Protein AF-A0A9Q3H8V0-F1 (afdb_monomer_lite)

pLDDT: mean 77.27, std 16.92, range [32.06, 94.94]

Radius of gyration: 18.58 Å; chains: 1; bounding box: 40×42×52 Å

Structure (mmCIF, N/CA/C/O backbone):
data_AF-A0A9Q3H8V0-F1
#
_entry.id   AF-A0A9Q3H8V0-F1
#
loop_
_atom_site.group_PDB
_atom_site.id
_atom_site.type_symbol
_atom_site.label_atom_id
_atom_site.label_alt_id
_atom_site.label_comp_id
_atom_site.label_asym_id
_atom_site.label_entity_id
_atom_site.label_seq_id
_atom_site.pdbx_PDB_ins_code
_atom_site.Cartn_x
_atom_site.Cartn_y
_atom_site.Cartn_z
_atom_site.occupancy
_atom_site.B_iso_or_equiv
_atom_site.auth_seq_id
_atom_site.auth_comp_id
_atom_site.auth_asym_id
_atom_site.auth_atom_id
_atom_site.pdbx_PDB_model_num
ATOM 1 N N . MET A 1 1 ? 17.903 22.645 23.915 1.00 35.53 1 MET A N 1
ATOM 2 C CA . MET A 1 1 ? 17.168 23.334 22.835 1.00 35.53 1 MET A CA 1
ATOM 3 C C . MET A 1 1 ? 16.744 22.250 21.859 1.00 35.53 1 MET A C 1
ATOM 5 O O . MET A 1 1 ? 17.552 21.823 21.051 1.00 35.53 1 MET A O 1
ATOM 9 N N . PHE A 1 2 ? 15.558 21.669 22.054 1.00 34.47 2 PHE A N 1
ATOM 10 C CA . PHE A 1 2 ? 15.067 20.620 21.161 1.00 34.47 2 PHE A CA 1
ATOM 11 C C . PHE A 1 2 ? 14.648 21.301 19.860 1.00 34.47 2 PHE A C 1
ATOM 13 O O . PHE A 1 2 ? 13.765 22.158 19.869 1.00 34.47 2 PHE A O 1
ATOM 20 N N . SER A 1 3 ? 15.351 20.994 18.770 1.00 32.31 3 SER A N 1
ATOM 21 C CA . SER A 1 3 ? 14.930 21.358 17.421 1.00 32.31 3 SER A CA 1
ATOM 22 C C . SER A 1 3 ? 13.492 20.894 17.247 1.00 32.31 3 SER A C 1
ATOM 24 O O . SER A 1 3 ? 13.195 19.728 17.509 1.00 32.31 3 SER A O 1
ATOM 26 N N . LYS A 1 4 ? 12.612 21.813 16.858 1.00 33.91 4 LYS A N 1
ATOM 27 C CA . LYS A 1 4 ? 11.233 21.523 16.478 1.00 33.91 4 LYS A CA 1
ATOM 28 C C . LYS A 1 4 ? 11.301 20.442 15.395 1.00 33.91 4 LYS A C 1
ATOM 30 O O . LYS A 1 4 ? 11.688 20.733 14.270 1.00 33.91 4 LYS A O 1
ATOM 35 N N . THR A 1 5 ? 11.058 19.187 15.756 1.00 34.56 5 THR A N 1
ATOM 36 C CA . THR A 1 5 ? 10.843 18.130 14.776 1.00 34.56 5 THR A CA 1
ATOM 37 C C . THR A 1 5 ? 9.589 18.549 14.036 1.00 34.56 5 THR A C 1
ATOM 39 O O . THR A 1 5 ? 8.513 18.602 14.633 1.00 34.56 5 THR A O 1
ATOM 42 N N . GLU A 1 6 ? 9.750 18.977 12.787 1.00 32.06 6 GLU A N 1
ATOM 43 C CA . GLU A 1 6 ? 8.637 19.149 11.866 1.00 32.06 6 GLU A CA 1
ATOM 44 C C . GLU A 1 6 ? 8.068 17.753 11.641 1.00 32.06 6 GLU A C 1
ATOM 46 O O . GLU A 1 6 ? 8.527 16.977 10.807 1.00 32.06 6 GLU A O 1
ATOM 51 N N . ASP A 1 7 ? 7.146 17.387 12.523 1.00 40.22 7 ASP A N 1
ATOM 52 C CA . ASP A 1 7 ? 6.395 16.158 12.427 1.00 40.22 7 ASP A CA 1
ATOM 53 C C . ASP A 1 7 ? 5.434 16.375 11.264 1.00 40.22 7 ASP A C 1
ATOM 55 O O . ASP A 1 7 ? 4.393 17.023 11.398 1.00 40.22 7 ASP A O 1
ATOM 59 N N . HIS A 1 8 ? 5.843 15.930 10.078 1.00 43.44 8 HIS A N 1
ATOM 60 C CA . HIS A 1 8 ? 5.013 15.932 8.881 1.00 43.44 8 HIS A CA 1
ATOM 61 C C . HIS A 1 8 ? 3.954 14.826 9.009 1.00 43.44 8 HIS A C 1
ATOM 63 O O . HIS A 1 8 ? 3.837 13.951 8.151 1.00 43.44 8 HIS A O 1
ATOM 69 N N . SER A 1 9 ? 3.184 14.848 10.103 1.00 43.47 9 SER A N 1
ATOM 70 C CA . SER A 1 9 ? 1.879 14.210 10.113 1.00 43.47 9 SER A CA 1
ATOM 71 C C . SER A 1 9 ? 1.062 14.936 9.063 1.00 43.47 9 SER A C 1
ATOM 73 O O . SER A 1 9 ? 1.095 16.160 8.951 1.00 43.47 9 SER A O 1
ATOM 75 N N . ASN A 1 10 ? 0.389 14.158 8.242 1.00 53.03 10 ASN A N 1
ATOM 76 C CA . ASN A 1 10 ? -0.256 14.555 7.004 1.00 53.03 10 ASN A CA 1
ATOM 77 C C . ASN A 1 10 ? -1.556 15.351 7.262 1.00 53.03 10 ASN A C 1
ATOM 79 O O . ASN A 1 10 ? -2.542 15.147 6.566 1.00 53.03 10 ASN A O 1
ATOM 83 N N . ASP A 1 11 ? -1.543 16.203 8.287 1.00 52.97 11 ASP A N 1
ATOM 84 C CA . ASP A 1 11 ? -2.655 16.708 9.079 1.00 52.97 11 ASP A CA 1
ATOM 85 C C . ASP A 1 11 ? -2.585 18.253 9.114 1.00 52.97 11 ASP A C 1
ATOM 87 O O . ASP A 1 11 ? -1.850 18.840 9.909 1.00 52.97 11 ASP A O 1
ATOM 91 N N . GLU A 1 12 ? -3.351 18.951 8.267 1.00 56.44 12 GLU A N 1
ATOM 92 C CA . GLU A 1 12 ? -3.494 20.415 8.375 1.00 56.44 12 GLU A CA 1
ATOM 93 C C . GLU A 1 12 ? -4.575 20.765 9.403 1.00 56.44 12 GLU A C 1
ATOM 95 O O . GLU A 1 12 ? -5.738 20.395 9.239 1.00 56.44 12 GLU A O 1
ATOM 100 N N . TYR A 1 13 ? -4.227 21.502 10.460 1.00 51.56 13 TYR A N 1
ATOM 101 C CA . TYR A 1 13 ? -5.198 21.917 11.477 1.00 51.56 13 TYR A CA 1
ATOM 102 C C . TYR A 1 13 ? -6.267 22.853 10.891 1.00 51.56 13 TYR A C 1
ATOM 104 O O . TYR A 1 13 ? -5.949 23.924 10.375 1.00 51.56 13 TYR A O 1
ATOM 112 N N . ILE A 1 14 ? -7.542 22.476 11.021 1.00 60.22 14 ILE A N 1
ATOM 113 C CA . ILE A 1 14 ? -8.685 23.284 10.575 1.00 60.22 14 ILE A CA 1
ATOM 114 C C . ILE A 1 14 ? -9.220 24.125 11.738 1.00 60.22 14 ILE A C 1
ATOM 116 O O . ILE A 1 14 ? -9.155 25.350 11.705 1.00 60.22 14 ILE A O 1
ATOM 120 N N . TYR A 1 15 ? -9.805 23.468 12.748 1.00 50.94 15 TYR A N 1
ATOM 121 C CA . TYR A 1 15 ? -10.490 24.072 13.900 1.00 50.94 15 TYR A CA 1
ATOM 122 C C . TYR A 1 15 ? -10.956 22.968 14.875 1.00 50.94 15 TYR A C 1
ATOM 124 O O . TYR A 1 15 ? -11.167 21.836 14.451 1.00 50.94 15 TYR A O 1
ATOM 132 N N . LYS A 1 16 ? -11.154 23.266 16.172 1.00 60.25 16 LYS A N 1
ATOM 133 C CA . LYS A 1 16 ? -11.688 22.321 17.190 1.00 60.25 16 LYS A CA 1
ATOM 134 C C . LYS A 1 16 ? -11.007 20.938 17.190 1.00 60.25 16 LYS A C 1
ATOM 136 O O . LYS A 1 16 ? -11.676 19.911 17.105 1.00 60.25 16 LYS A O 1
ATOM 141 N N . ASN A 1 17 ? -9.675 20.907 17.275 1.00 63.88 17 ASN A N 1
ATOM 142 C CA . ASN A 1 17 ? -8.896 19.656 17.307 1.00 63.88 17 ASN A CA 1
ATOM 143 C C . ASN A 1 17 ? -9.134 18.741 16.087 1.00 63.88 17 ASN A C 1
ATOM 145 O O . ASN A 1 17 ? -9.072 17.517 16.203 1.00 63.88 17 ASN A O 1
ATOM 149 N N . THR A 1 18 ? -9.453 19.351 14.940 1.00 66.25 18 THR A N 1
ATOM 150 C CA . THR A 1 18 ? -9.760 18.655 13.692 1.00 66.25 18 THR A CA 1
ATOM 151 C C . THR A 1 18 ? -8.721 18.969 12.624 1.00 66.25 18 THR A C 1
ATOM 153 O O . THR A 1 18 ? -8.418 20.143 12.398 1.00 66.25 18 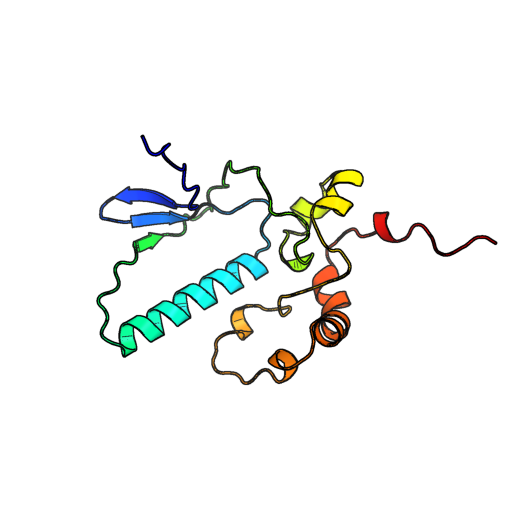THR A O 1
ATOM 156 N N . TYR A 1 19 ? -8.210 17.937 11.958 1.00 66.25 19 TYR A N 1
ATOM 157 C CA . TYR A 1 19 ? -7.120 18.012 10.987 1.00 66.25 19 TYR A CA 1
ATOM 158 C C . TYR A 1 19 ? -7.554 17.468 9.621 1.00 66.25 19 TYR A C 1
ATOM 160 O O . TYR A 1 19 ? -8.336 16.521 9.558 1.00 66.25 19 TYR A O 1
ATOM 168 N N . LYS A 1 20 ? -7.062 18.060 8.527 1.00 68.75 20 LYS A N 1
ATOM 169 C CA . LYS A 1 20 ? -7.247 17.553 7.157 1.00 68.75 20 LYS A CA 1
ATOM 170 C C . LYS A 1 20 ? -6.168 16.551 6.829 1.00 68.75 20 LYS A C 1
ATOM 172 O O . LYS A 1 20 ? -5.000 16.920 6.882 1.00 68.75 20 LYS A O 1
ATOM 177 N N . ILE A 1 21 ? -6.568 15.363 6.391 1.00 67.06 21 ILE A N 1
ATOM 178 C CA . ILE A 1 21 ? -5.619 14.404 5.833 1.00 67.06 21 ILE A CA 1
ATOM 179 C C . ILE A 1 21 ? -5.345 14.772 4.372 1.00 67.06 21 ILE A C 1
ATOM 181 O O . ILE A 1 21 ? -6.248 14.705 3.533 1.00 67.06 21 ILE A O 1
ATOM 185 N N . ASN A 1 22 ? -4.099 15.120 4.057 1.00 73.12 22 ASN A N 1
ATOM 186 C CA . ASN A 1 22 ? -3.640 15.249 2.673 1.00 73.12 22 ASN A CA 1
ATOM 187 C C . ASN A 1 22 ? -3.270 13.860 2.113 1.00 73.12 22 ASN A C 1
ATOM 189 O O . ASN A 1 22 ? -2.759 13.003 2.826 1.00 73.12 22 ASN A O 1
AT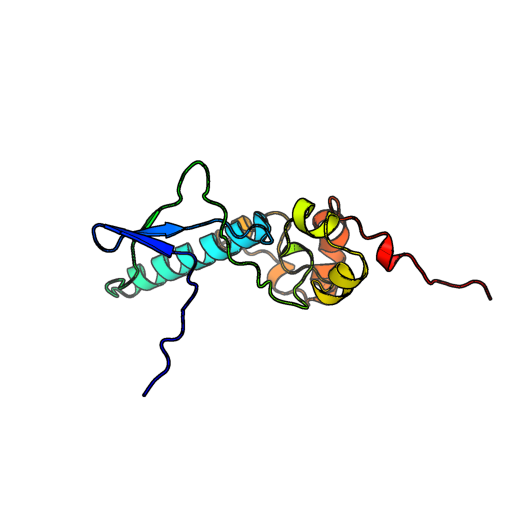OM 193 N N . LYS A 1 23 ? -3.500 13.582 0.828 1.00 75.81 23 LYS A N 1
ATOM 194 C CA . LYS A 1 23 ? -3.100 12.306 0.202 1.00 75.81 23 LYS A CA 1
ATOM 195 C C . LYS A 1 23 ? -1.625 12.380 -0.202 1.00 75.81 23 LYS A C 1
ATOM 197 O O . LYS A 1 23 ? -1.212 13.321 -0.875 1.00 75.81 23 LYS A O 1
ATOM 202 N N . LEU A 1 24 ? -0.824 11.387 0.191 1.00 83.88 24 LEU A N 1
ATOM 203 C CA . LEU A 1 24 ? 0.552 11.251 -0.302 1.00 83.88 24 LEU A CA 1
ATOM 204 C C . LEU A 1 24 ? 0.519 10.774 -1.753 1.00 83.88 24 LEU A C 1
ATOM 206 O O . LEU A 1 24 ? -0.018 9.705 -2.037 1.00 83.88 24 LEU A O 1
ATOM 210 N N . ASN A 1 25 ? 1.139 11.529 -2.658 1.00 84.88 25 ASN A N 1
ATOM 211 C CA . ASN A 1 25 ? 1.108 11.234 -4.098 1.00 84.88 25 ASN A CA 1
ATOM 212 C C . ASN A 1 25 ? 1.726 9.874 -4.438 1.00 84.88 25 ASN A C 1
ATOM 214 O O . ASN A 1 25 ? 1.310 9.219 -5.390 1.00 84.88 25 ASN A O 1
ATOM 218 N N . PHE A 1 26 ? 2.719 9.456 -3.653 1.00 88.69 26 PHE A N 1
ATOM 219 C CA . PHE A 1 26 ? 3.413 8.192 -3.850 1.00 88.69 26 PHE A CA 1
ATOM 220 C C . PHE A 1 26 ? 2.713 7.003 -3.195 1.00 88.69 26 PHE A C 1
ATOM 222 O O . PHE A 1 26 ? 3.085 5.880 -3.504 1.00 88.69 26 PHE A O 1
ATOM 229 N N . CYS A 1 27 ? 1.752 7.202 -2.289 1.00 90.06 27 CYS A N 1
ATOM 230 C CA . CYS A 1 27 ? 1.138 6.110 -1.531 1.00 90.06 27 CYS A CA 1
ATOM 231 C C . CYS A 1 27 ? -0.016 5.484 -2.324 1.00 90.06 27 CYS A C 1
ATOM 233 O O . CYS A 1 27 ? -0.863 6.190 -2.882 1.00 90.06 27 CYS A O 1
ATOM 235 N N . SER A 1 28 ? -0.063 4.154 -2.383 1.00 91.94 28 SER A N 1
ATOM 236 C CA . SER A 1 28 ? -1.142 3.435 -3.052 1.00 91.94 28 SER A CA 1
ATOM 237 C C . SER A 1 28 ? -2.462 3.596 -2.294 1.00 91.94 28 SER A C 1
ATOM 239 O O . SER A 1 28 ? -2.518 3.835 -1.081 1.00 91.94 28 SER A O 1
ATOM 241 N N . GLU A 1 29 ? -3.574 3.444 -3.010 1.00 89.12 29 GLU A N 1
ATOM 242 C CA . GLU A 1 29 ? -4.893 3.460 -2.370 1.00 89.12 29 GLU A CA 1
ATOM 243 C C . GLU A 1 29 ? -5.062 2.280 -1.419 1.00 89.12 29 GLU A C 1
ATOM 245 O O . GLU A 1 29 ? -5.723 2.394 -0.391 1.00 89.12 29 GLU A O 1
ATOM 250 N N . ASN A 1 30 ? -4.428 1.155 -1.742 1.00 90.50 30 ASN A N 1
ATOM 251 C CA . ASN A 1 30 ? -4.484 -0.047 -0.934 1.00 90.50 30 ASN A CA 1
ATOM 252 C C . ASN A 1 30 ? -3.709 0.118 0.384 1.00 90.50 30 ASN A C 1
ATOM 254 O O . ASN A 1 30 ? -4.220 -0.243 1.442 1.00 90.50 30 ASN A O 1
ATOM 258 N N . ALA A 1 31 ? -2.537 0.759 0.347 1.00 90.38 31 ALA A N 1
ATOM 259 C CA . ALA A 1 31 ? -1.792 1.136 1.547 1.00 90.38 31 ALA A CA 1
ATOM 260 C C . ALA A 1 31 ? -2.575 2.143 2.405 1.00 90.38 31 ALA A C 1
ATOM 262 O O . ALA A 1 31 ? -2.668 1.983 3.620 1.00 90.38 31 ALA A O 1
ATOM 263 N N . THR A 1 32 ? -3.218 3.135 1.778 1.00 87.44 32 THR A N 1
ATOM 264 C CA . THR A 1 32 ? -4.088 4.096 2.483 1.00 87.44 32 THR A CA 1
ATOM 265 C C . THR A 1 32 ? -5.258 3.386 3.175 1.00 87.44 32 THR A C 1
ATOM 267 O O . THR A 1 32 ? -5.524 3.635 4.351 1.00 87.44 32 THR A O 1
ATOM 270 N N . LYS A 1 33 ? -5.926 2.452 2.482 1.00 86.94 33 LYS A N 1
ATOM 271 C CA . LYS A 1 33 ? -6.989 1.611 3.058 1.00 86.94 33 LYS A CA 1
ATOM 272 C C . LYS A 1 33 ? -6.479 0.792 4.241 1.00 86.94 33 LYS A C 1
ATOM 274 O O . LYS A 1 33 ? -7.144 0.760 5.268 1.00 86.94 33 LYS A O 1
ATOM 279 N N . PHE A 1 34 ? -5.304 0.169 4.121 1.00 87.44 34 PHE A N 1
ATOM 280 C CA . PHE A 1 34 ? -4.701 -0.596 5.213 1.00 87.44 34 PHE A CA 1
ATOM 281 C C . PHE A 1 34 ? -4.501 0.262 6.467 1.00 87.44 34 PHE A C 1
ATOM 283 O O . PHE A 1 34 ? -4.954 -0.127 7.542 1.00 87.44 34 PHE A O 1
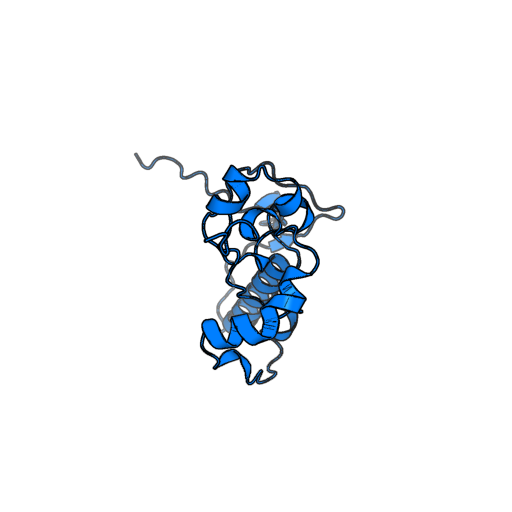ATOM 290 N N . MET A 1 35 ? -3.874 1.436 6.326 1.00 86.12 35 MET A N 1
ATOM 291 C CA . MET A 1 35 ? -3.621 2.337 7.457 1.00 86.12 35 MET A CA 1
ATOM 292 C C . MET A 1 35 ? -4.925 2.776 8.129 1.00 86.12 35 MET A C 1
ATOM 294 O O . MET A 1 35 ? -5.031 2.721 9.350 1.00 86.12 35 MET A O 1
ATOM 298 N N . ARG A 1 36 ? -5.955 3.1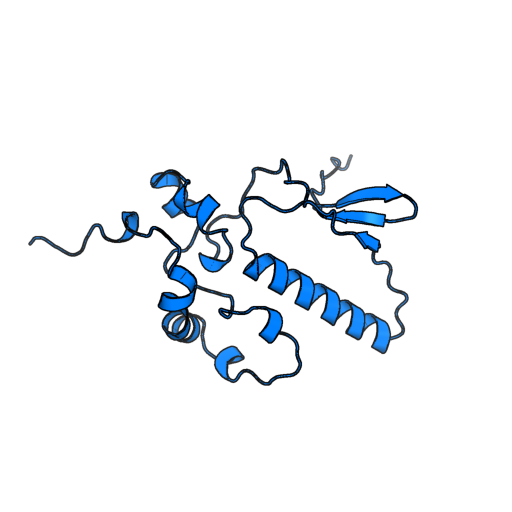09 7.339 1.00 82.94 36 ARG A N 1
ATOM 299 C CA . ARG A 1 36 ? -7.288 3.444 7.865 1.00 82.94 36 ARG A CA 1
ATOM 300 C C . ARG A 1 36 ? -7.911 2.297 8.647 1.00 82.94 36 ARG A C 1
ATOM 302 O O . ARG A 1 36 ? -8.404 2.509 9.747 1.00 82.94 36 ARG A O 1
ATOM 309 N N . CYS A 1 37 ? -7.855 1.080 8.112 1.00 83.75 37 CYS A N 1
ATOM 310 C CA . CYS A 1 37 ? -8.381 -0.077 8.824 1.00 83.75 37 CYS A CA 1
ATOM 311 C C . CYS A 1 37 ? -7.647 -0.297 10.158 1.00 83.75 37 CYS A C 1
ATOM 313 O O . CYS A 1 37 ? -8.274 -0.709 11.132 1.00 83.75 37 CYS A O 1
ATOM 315 N N . VAL A 1 38 ? -6.333 -0.041 10.217 1.00 85.19 38 VAL A N 1
ATOM 316 C CA . VAL A 1 38 ? -5.558 -0.129 11.464 1.00 85.19 38 VAL A CA 1
ATOM 317 C C . VAL A 1 38 ? -6.020 0.938 12.454 1.00 85.19 38 VAL A C 1
ATOM 319 O O . VAL A 1 38 ? -6.292 0.605 13.606 1.00 85.19 38 VAL A O 1
ATOM 322 N N . ASP A 1 39 ? -6.168 2.187 12.011 1.00 83.75 39 ASP A N 1
ATOM 323 C CA . ASP A 1 39 ? -6.648 3.287 12.853 1.00 83.75 39 ASP A CA 1
ATOM 324 C C . ASP A 1 39 ? -8.026 2.979 13.460 1.00 83.75 39 ASP A C 1
ATOM 326 O O . ASP A 1 39 ? -8.191 3.119 14.677 1.00 83.75 39 ASP A O 1
ATOM 330 N N . GLU A 1 40 ? -8.967 2.492 12.643 1.00 82.75 40 GLU A N 1
ATOM 331 C CA . GLU A 1 40 ? -10.315 2.073 13.057 1.00 82.75 40 GLU A CA 1
ATOM 332 C C . GLU A 1 40 ? -10.282 0.945 14.102 1.00 82.75 40 GLU A C 1
ATOM 334 O O . GLU A 1 40 ? -11.073 0.937 15.044 1.00 82.75 40 GLU A O 1
ATOM 339 N N . GLU A 1 41 ? -9.377 -0.027 13.969 1.00 82.94 41 GLU A N 1
ATOM 340 C CA . GLU A 1 41 ? -9.286 -1.130 14.930 1.00 82.94 41 GLU A CA 1
ATOM 341 C C . GLU A 1 41 ? -8.704 -0.678 16.264 1.00 82.94 41 GLU A C 1
ATOM 343 O O . GLU A 1 41 ? -9.208 -1.062 17.321 1.00 82.94 41 GLU A O 1
ATOM 348 N N . ILE A 1 42 ? -7.678 0.174 16.237 1.00 83.94 42 ILE A N 1
ATOM 349 C CA . ILE A 1 42 ? -7.128 0.713 17.479 1.00 83.94 42 ILE A CA 1
ATOM 350 C C . ILE A 1 42 ? -8.185 1.590 18.179 1.00 83.94 42 ILE A C 1
ATOM 352 O O . ILE A 1 42 ? -8.285 1.546 19.403 1.00 83.94 42 ILE A O 1
ATOM 356 N N . GLU A 1 43 ? -9.030 2.316 17.439 1.00 83.38 43 GLU A N 1
ATOM 357 C CA . GLU A 1 43 ? -10.161 3.062 18.016 1.00 83.38 43 GLU A CA 1
ATOM 358 C C . GLU A 1 43 ? -11.181 2.139 18.705 1.00 83.38 43 GLU A C 1
ATOM 360 O O . GLU A 1 43 ? -11.614 2.416 19.830 1.00 83.38 43 GLU A O 1
ATOM 365 N N . LYS A 1 44 ? -11.531 1.004 18.083 1.00 84.06 44 LYS A N 1
ATOM 366 C CA . LYS A 1 44 ? -12.404 0.002 18.718 1.00 84.06 44 LYS A CA 1
ATOM 367 C C . LYS A 1 44 ? -11.791 -0.541 20.006 1.00 84.06 44 LYS A C 1
ATOM 369 O O . LYS A 1 44 ? -12.498 -0.650 21.007 1.00 84.06 44 LYS A O 1
ATOM 374 N N . VAL A 1 45 ? -10.493 -0.852 20.003 1.00 84.69 45 VAL A N 1
ATOM 375 C CA . VAL A 1 45 ? -9.777 -1.338 21.195 1.00 84.69 45 VAL A CA 1
ATOM 376 C C . VAL A 1 45 ? -9.779 -0.284 22.304 1.00 84.69 45 VAL A C 1
ATOM 378 O O . VAL A 1 45 ? -10.139 -0.602 23.435 1.00 84.69 45 VAL A O 1
ATOM 381 N N . GLU A 1 46 ? -9.459 0.976 21.993 1.00 84.75 46 GLU A N 1
ATOM 382 C CA . GLU A 1 46 ? -9.498 2.082 22.965 1.00 84.75 46 GLU A CA 1
ATOM 383 C C . GLU A 1 46 ? -10.894 2.253 23.584 1.00 84.75 46 GLU A C 1
ATOM 385 O O . GLU A 1 46 ? -11.014 2.433 24.799 1.00 84.75 46 GLU A O 1
ATOM 390 N N . THR A 1 47 ? -11.941 2.138 22.761 1.00 83.00 47 THR A N 1
ATOM 391 C CA . THR A 1 47 ? -13.340 2.221 23.202 1.00 83.00 47 THR A CA 1
ATOM 392 C C . THR A 1 47 ? -13.702 1.077 24.153 1.00 83.00 47 THR A C 1
ATOM 394 O O . THR A 1 47 ? -14.316 1.318 25.192 1.00 83.00 47 THR A O 1
ATOM 397 N N . ILE A 1 48 ? -13.295 -0.159 23.839 1.00 84.12 48 ILE A N 1
ATOM 398 C CA . ILE A 1 48 ? -13.529 -1.341 24.689 1.00 84.12 48 ILE A CA 1
ATOM 399 C C . ILE A 1 48 ? -12.794 -1.214 26.029 1.00 84.12 48 ILE A C 1
ATOM 401 O O . ILE A 1 48 ? -13.347 -1.554 27.072 1.00 84.12 48 ILE A O 1
ATOM 405 N N . GLU A 1 49 ? -11.564 -0.700 26.020 1.00 85.94 49 GLU A N 1
ATOM 406 C CA . GLU A 1 49 ? -10.755 -0.492 27.227 1.00 85.94 49 GLU A CA 1
ATOM 407 C C . GLU A 1 49 ? -11.221 0.705 28.079 1.00 85.94 49 GLU A C 1
ATOM 409 O O . GLU A 1 49 ? -10.632 0.982 29.126 1.00 85.94 49 GLU A O 1
ATOM 414 N N . GLY A 1 50 ? -12.259 1.434 27.648 1.00 78.69 50 GLY A N 1
ATOM 415 C CA . GLY A 1 50 ? -12.781 2.606 28.354 1.00 78.69 50 GLY A CA 1
ATOM 416 C C . GLY A 1 50 ? -11.797 3.777 28.400 1.00 78.69 50 GLY A C 1
ATOM 417 O O . GLY A 1 50 ? -11.929 4.673 29.238 1.00 78.69 50 GLY A O 1
ATOM 418 N N . LYS A 1 51 ? -10.789 3.784 27.520 1.00 77.12 51 LYS A N 1
ATOM 419 C CA . LYS A 1 51 ? -9.831 4.885 27.424 1.00 77.12 51 LYS A CA 1
ATOM 420 C C . LYS A 1 51 ? -10.513 6.056 26.728 1.00 77.12 51 LYS A C 1
ATOM 422 O O . LYS A 1 51 ? -11.040 5.917 25.628 1.00 77.12 51 LYS A O 1
ATOM 427 N N . GLN A 1 52 ? -10.462 7.240 27.339 1.00 66.69 52 GLN A N 1
ATOM 428 C CA . GLN A 1 52 ? -10.772 8.466 26.608 1.00 66.69 52 GLN A CA 1
ATOM 429 C C . GLN A 1 52 ? -9.757 8.616 25.478 1.00 66.69 52 GLN A C 1
ATOM 431 O O . GLN A 1 52 ? -8.565 8.824 25.731 1.00 66.69 52 GLN A O 1
ATOM 436 N N . SER A 1 53 ? -10.2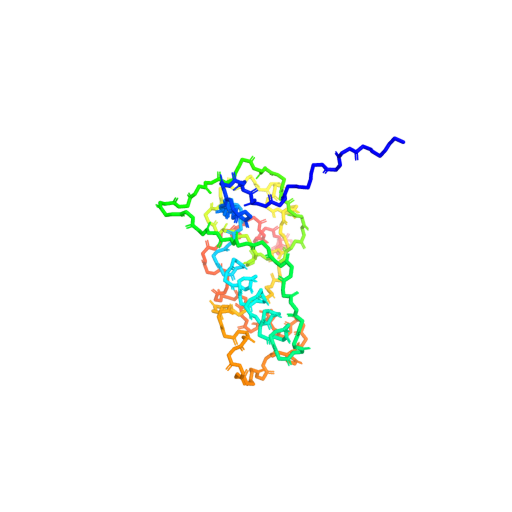31 8.495 24.239 1.00 63.41 53 SER A N 1
ATOM 437 C CA . SER A 1 53 ? -9.380 8.683 23.078 1.00 63.41 53 SER A CA 1
ATOM 438 C C . SER A 1 53 ? -8.860 10.120 23.069 1.00 63.41 53 SER A C 1
ATOM 440 O O . SER A 1 53 ? -9.626 11.080 23.006 1.00 63.41 53 SER A O 1
ATOM 442 N N . LYS A 1 54 ? -7.536 10.276 23.156 1.00 67.00 54 LYS A N 1
ATOM 443 C CA . LYS A 1 54 ? -6.855 11.566 22.946 1.00 67.00 54 LYS A CA 1
ATOM 444 C C . LYS A 1 54 ? -6.623 11.843 21.459 1.00 67.00 54 LYS A C 1
ATOM 446 O O . LYS A 1 54 ? -5.863 12.751 21.119 1.00 67.00 54 LYS A O 1
ATOM 451 N N . ARG A 1 55 ? -7.217 11.033 20.578 1.00 66.00 55 ARG A N 1
ATOM 452 C CA . ARG A 1 55 ? -7.059 11.167 19.136 1.00 66.00 55 ARG A CA 1
ATOM 453 C C . ARG A 1 55 ? -7.640 12.486 18.671 1.00 66.00 55 ARG A C 1
ATOM 455 O O . ARG A 1 55 ? -8.629 12.999 19.191 1.00 66.00 55 ARG A O 1
ATOM 462 N N . GLN A 1 56 ? -6.965 13.045 17.688 1.00 68.12 56 GLN A N 1
ATOM 463 C CA . GLN A 1 56 ? -7.431 14.226 17.001 1.00 68.12 56 GLN A CA 1
ATOM 464 C C . GLN A 1 56 ? -8.443 13.793 15.945 1.00 68.12 56 GLN A C 1
ATOM 466 O O . GLN A 1 56 ? -8.267 12.756 15.306 1.00 68.12 56 GLN A O 1
ATOM 471 N N . ASN A 1 57 ? -9.501 14.580 15.763 1.00 67.44 57 ASN A N 1
ATOM 472 C CA . ASN A 1 57 ? -10.467 14.297 14.712 1.00 67.44 57 ASN A CA 1
ATOM 473 C C . ASN A 1 57 ? -9.775 14.514 13.367 1.00 67.44 57 ASN A C 1
ATOM 475 O O . ASN A 1 57 ? -9.201 15.575 13.129 1.00 67.44 57 ASN A O 1
ATOM 479 N N . ARG A 1 58 ? -9.819 13.529 12.477 1.00 69.94 58 ARG A N 1
ATOM 480 C CA . ARG A 1 58 ? -9.270 13.659 11.127 1.00 69.94 58 ARG A CA 1
ATOM 481 C C . ARG A 1 58 ? -10.409 13.681 10.118 1.00 69.94 58 ARG A C 1
ATOM 483 O O . ARG A 1 58 ? -11.293 12.831 10.163 1.00 69.94 58 ARG A O 1
ATOM 490 N N . ILE A 1 59 ? -10.399 14.665 9.227 1.00 67.44 59 ILE A N 1
ATOM 491 C CA . ILE A 1 59 ? -11.371 14.814 8.145 1.00 67.44 59 ILE A CA 1
ATOM 492 C C . ILE A 1 59 ? -10.641 14.632 6.820 1.00 67.44 59 ILE A C 1
ATOM 494 O O . ILE A 1 59 ? -9.685 15.346 6.514 1.00 67.44 59 ILE A O 1
ATOM 498 N N . GLU A 1 60 ? -11.119 13.696 6.007 1.00 65.00 60 GLU A N 1
ATOM 499 C CA . GLU A 1 60 ? -10.719 13.623 4.605 1.00 65.00 60 GLU A CA 1
ATOM 500 C C . GLU A 1 60 ? -11.352 14.787 3.840 1.00 65.00 60 GLU A C 1
ATOM 502 O O . GLU A 1 60 ? -12.561 15.023 3.903 1.00 65.00 60 GLU A O 1
ATOM 507 N N . VAL A 1 61 ? -10.525 15.531 3.112 1.00 66.50 61 VAL A N 1
ATOM 508 C CA . VAL A 1 61 ? -11.010 16.564 2.195 1.00 66.50 61 VAL A CA 1
ATOM 509 C C . VAL A 1 61 ? -11.408 15.884 0.892 1.00 66.50 61 VAL A C 1
ATOM 511 O O . VAL A 1 61 ? -10.673 15.040 0.386 1.00 66.50 61 VAL A O 1
ATOM 514 N N . ASN A 1 62 ? -12.561 16.256 0.339 1.00 64.25 62 ASN A N 1
ATOM 515 C CA . ASN A 1 62 ? -12.975 15.844 -0.997 1.00 64.25 62 ASN A CA 1
ATOM 516 C C . ASN A 1 62 ? -13.160 17.101 -1.873 1.00 64.25 62 ASN A C 1
ATOM 518 O O . ASN A 1 62 ? -13.997 17.937 -1.520 1.00 64.25 62 ASN A O 1
ATOM 522 N N . PRO A 1 63 ? -12.404 17.270 -2.977 1.00 69.69 63 PRO A N 1
ATOM 523 C CA . PRO A 1 63 ? -11.348 16.380 -3.473 1.00 69.69 63 PRO A CA 1
ATOM 524 C C . PRO A 1 63 ? -10.125 16.331 -2.536 1.00 69.69 63 PRO A C 1
ATOM 526 O O . PRO A 1 63 ? -9.869 17.300 -1.820 1.00 69.69 63 PRO A O 1
ATOM 529 N N . PRO A 1 64 ? -9.373 15.215 -2.516 1.00 69.25 64 PRO A N 1
ATOM 530 C CA . PRO A 1 64 ? -8.209 15.074 -1.652 1.00 69.25 64 PRO A CA 1
ATOM 531 C C . PRO A 1 64 ? -7.133 16.087 -2.030 1.00 69.25 64 PRO A C 1
ATOM 533 O O . PRO A 1 64 ? -6.678 16.139 -3.173 1.00 69.25 64 PRO A O 1
ATOM 536 N N . ASN A 1 65 ? -6.696 16.863 -1.044 1.00 72.00 65 ASN A N 1
ATOM 537 C CA . ASN A 1 65 ? -5.531 17.722 -1.179 1.00 72.00 65 ASN A CA 1
ATOM 538 C C . ASN A 1 65 ? -4.283 16.848 -1.313 1.00 72.00 65 ASN A C 1
ATOM 540 O O . ASN A 1 65 ? -4.043 15.963 -0.490 1.00 72.00 65 ASN A O 1
ATOM 544 N N . LEU A 1 66 ? -3.487 17.087 -2.350 1.00 72.06 66 LEU A N 1
ATOM 545 C CA . LEU A 1 66 ? -2.216 16.399 -2.533 1.00 72.06 66 LEU A CA 1
ATOM 546 C C . LEU A 1 66 ? -1.175 16.985 -1.581 1.00 72.06 66 LEU A C 1
ATOM 548 O O . LEU A 1 66 ? -0.997 18.201 -1.513 1.00 72.06 66 LEU A O 1
ATOM 552 N N . SER A 1 67 ? -0.479 16.116 -0.855 1.00 73.38 67 SER A N 1
ATOM 553 C CA . SER A 1 67 ? 0.617 16.533 0.013 1.00 73.38 67 SER A CA 1
ATOM 554 C C . SER A 1 67 ? 1.792 17.047 -0.823 1.00 73.38 67 SER A C 1
ATOM 556 O O . SER A 1 67 ? 2.141 16.468 -1.855 1.00 73.38 67 SER A O 1
ATOM 558 N N . THR A 1 68 ? 2.432 18.123 -0.363 1.00 72.44 68 THR A N 1
ATOM 559 C CA . THR A 1 68 ? 3.690 18.637 -0.933 1.00 72.44 68 THR A CA 1
ATOM 560 C C . THR A 1 68 ? 4.910 17.843 -0.461 1.00 72.44 68 THR A C 1
ATOM 562 O O . THR A 1 68 ? 6.019 18.069 -0.948 1.00 72.44 68 THR A O 1
ATOM 565 N N . TYR A 1 69 ? 4.719 16.901 0.470 1.00 69.38 69 TYR A N 1
ATOM 566 C CA . TYR A 1 69 ? 5.783 16.063 1.002 1.00 69.38 69 TYR A CA 1
ATOM 567 C C . TYR A 1 69 ? 6.349 15.146 -0.087 1.00 69.38 69 TYR A C 1
ATOM 569 O O . TYR A 1 69 ? 5.667 14.268 -0.619 1.00 69.38 69 TYR A O 1
ATOM 577 N N . SER A 1 70 ? 7.616 15.371 -0.430 1.00 68.50 70 SER A N 1
ATOM 578 C CA . SER A 1 70 ? 8.298 14.687 -1.531 1.00 68.50 70 SER A CA 1
ATOM 579 C C . SER A 1 70 ? 9.186 13.531 -1.077 1.00 68.50 70 SER A C 1
ATOM 581 O O . SER A 1 70 ? 9.614 12.728 -1.907 1.00 68.50 70 SER A O 1
ATOM 583 N N . LEU A 1 71 ? 9.470 13.428 0.225 1.00 81.50 71 LEU A N 1
ATOM 584 C CA . LEU A 1 71 ? 10.269 12.336 0.758 1.00 81.50 71 LEU A CA 1
ATOM 585 C C . LEU A 1 71 ? 9.412 11.073 0.796 1.00 81.50 71 LEU A C 1
ATOM 587 O O . LEU A 1 71 ? 8.392 10.998 1.471 1.00 81.50 71 LEU A O 1
ATOM 591 N N . PHE A 1 72 ? 9.840 10.067 0.052 1.00 82.69 72 PHE A N 1
ATOM 592 C CA . PHE A 1 72 ? 9.224 8.752 0.075 1.00 82.69 72 PHE A CA 1
ATOM 593 C C . PHE A 1 72 ? 10.115 7.788 0.866 1.00 82.69 72 PHE A C 1
ATOM 595 O O . PHE A 1 72 ? 11.349 7.883 0.803 1.00 82.69 72 PHE A O 1
ATOM 602 N N . PRO A 1 73 ? 9.515 6.838 1.601 1.00 86.81 73 PRO A N 1
ATOM 603 C CA . PRO A 1 73 ? 10.269 5.735 2.177 1.00 86.81 73 PRO A CA 1
ATOM 604 C C . PRO A 1 73 ? 10.932 4.932 1.053 1.00 86.81 73 PRO A C 1
ATOM 606 O O . PRO A 1 73 ? 10.420 4.892 -0.065 1.00 86.81 73 PRO A O 1
ATOM 609 N N . LYS A 1 74 ? 12.080 4.317 1.335 1.00 89.81 74 LYS A N 1
ATOM 610 C CA . LYS A 1 74 ? 12.826 3.477 0.387 1.00 89.81 74 LYS A CA 1
ATOM 611 C C . LYS A 1 74 ? 12.724 2.014 0.797 1.00 89.81 74 LYS A C 1
ATOM 613 O O . LYS A 1 74 ? 12.556 1.721 1.980 1.00 89.81 74 LYS A O 1
ATOM 618 N N . SER A 1 75 ? 12.888 1.118 -0.168 1.00 87.50 75 SER A N 1
ATOM 619 C CA . SER A 1 75 ? 12.907 -0.333 0.036 1.00 87.50 75 SER A CA 1
ATOM 620 C C . SER A 1 75 ? 11.618 -0.909 0.633 1.00 87.50 75 SER A C 1
ATOM 622 O O . SER A 1 75 ? 11.658 -1.979 1.241 1.00 87.50 75 SER A O 1
ATOM 624 N N . LEU A 1 76 ? 10.475 -0.229 0.473 1.00 91.94 76 LEU A N 1
ATOM 625 C CA . LEU A 1 76 ? 9.187 -0.825 0.828 1.00 91.94 76 LEU A CA 1
ATOM 626 C C . LEU A 1 76 ? 8.696 -1.769 -0.278 1.00 91.94 76 LEU A C 1
ATOM 628 O O . LEU A 1 76 ? 9.094 -1.610 -1.437 1.00 91.94 76 LEU A O 1
ATOM 632 N N . PRO A 1 77 ? 7.824 -2.732 0.065 1.00 94.38 77 PRO A N 1
ATOM 633 C CA . PRO A 1 77 ? 7.092 -3.543 -0.902 1.00 94.38 77 PRO A CA 1
ATOM 634 C C . PRO A 1 77 ? 6.436 -2.688 -1.988 1.00 94.38 77 PRO A C 1
ATOM 636 O O . PRO A 1 77 ? 5.979 -1.572 -1.730 1.00 94.38 77 PRO A O 1
ATOM 639 N N . ILE A 1 78 ? 6.405 -3.199 -3.215 1.00 94.62 78 ILE A N 1
ATOM 640 C CA . ILE A 1 78 ? 5.986 -2.411 -4.380 1.00 94.62 78 ILE A CA 1
ATOM 641 C C . ILE A 1 78 ? 4.538 -1.910 -4.289 1.00 94.62 78 ILE A C 1
ATOM 643 O O . ILE A 1 78 ? 4.242 -0.783 -4.685 1.00 94.62 78 ILE A O 1
ATOM 647 N N . ASP A 1 79 ? 3.665 -2.709 -3.682 1.00 94.19 79 ASP A N 1
ATOM 648 C CA . ASP A 1 79 ? 2.240 -2.441 -3.487 1.00 94.19 79 ASP A CA 1
ATOM 649 C C . ASP A 1 79 ? 1.950 -1.340 -2.452 1.00 94.19 79 ASP A C 1
ATOM 651 O O . ASP A 1 79 ? 0.807 -0.891 -2.304 1.00 94.19 79 ASP A O 1
ATOM 655 N N . PHE A 1 80 ? 2.985 -0.843 -1.770 1.00 93.94 80 PHE A N 1
ATOM 656 C CA . PHE A 1 80 ? 2.915 0.402 -1.013 1.00 93.94 80 PHE A CA 1
ATOM 657 C C . PHE A 1 80 ? 2.824 1.630 -1.915 1.00 93.94 80 PHE A C 1
ATOM 659 O O . PHE A 1 80 ? 2.145 2.598 -1.569 1.00 93.94 80 PHE A O 1
ATOM 666 N N . TYR A 1 81 ? 3.493 1.609 -3.067 1.00 93.69 81 TYR A N 1
ATOM 667 C CA . TYR A 1 81 ? 3.576 2.775 -3.936 1.00 93.69 81 TYR A CA 1
ATOM 668 C C . TYR A 1 81 ? 2.411 2.821 -4.911 1.00 93.69 81 TYR A C 1
ATOM 670 O O . TYR A 1 81 ? 1.963 1.795 -5.406 1.00 93.69 81 TYR A O 1
ATOM 678 N N . ASN A 1 82 ? 1.916 4.012 -5.225 1.00 92.19 82 ASN A N 1
ATOM 679 C CA . ASN A 1 82 ? 0.908 4.195 -6.259 1.00 92.19 82 ASN A CA 1
ATOM 680 C C . ASN A 1 82 ? 1.481 3.764 -7.631 1.00 92.19 82 ASN A C 1
ATOM 682 O O . ASN A 1 82 ? 2.551 4.262 -7.992 1.00 92.19 82 ASN A O 1
ATOM 686 N N . PRO A 1 83 ? 0.795 2.901 -8.411 1.00 93.94 83 PRO A N 1
ATOM 687 C CA . PRO A 1 83 ? 1.306 2.422 -9.698 1.00 93.94 83 PRO A CA 1
ATOM 688 C C . PRO A 1 83 ? 1.611 3.553 -10.685 1.00 93.94 83 PRO A C 1
ATOM 690 O O . PRO A 1 83 ? 2.674 3.572 -11.298 1.00 93.94 83 PRO A O 1
ATOM 693 N N . GLN A 1 84 ? 0.737 4.559 -10.789 1.00 93.12 84 GLN A N 1
ATOM 694 C CA . GLN A 1 84 ? 0.939 5.708 -11.676 1.00 93.12 84 GLN A CA 1
ATOM 695 C C . GLN A 1 84 ? 2.166 6.526 -11.258 1.00 93.12 84 GLN A C 1
ATOM 697 O O . GLN A 1 84 ? 2.977 6.909 -12.101 1.00 93.12 84 GLN A O 1
ATOM 702 N N . TRP A 1 85 ? 2.336 6.772 -9.957 1.00 91.94 85 TRP A N 1
ATOM 703 C CA . TRP A 1 85 ? 3.516 7.470 -9.443 1.00 91.94 85 TRP A CA 1
ATOM 704 C C . TRP A 1 85 ? 4.801 6.662 -9.674 1.00 91.94 85 TRP A C 1
ATOM 706 O O . TRP A 1 85 ? 5.794 7.206 -10.158 1.00 91.94 85 TRP A O 1
ATOM 716 N N . PHE A 1 86 ? 4.776 5.359 -9.385 1.00 92.62 86 PHE A N 1
ATOM 717 C CA . PHE A 1 86 ? 5.918 4.467 -9.569 1.00 92.62 86 PHE A CA 1
ATOM 718 C C . PHE A 1 86 ? 6.325 4.361 -11.041 1.00 92.62 86 PHE A C 1
ATOM 720 O O . PHE A 1 86 ? 7.505 4.481 -11.367 1.00 92.62 86 PHE A O 1
ATOM 727 N N . ASN A 1 87 ? 5.359 4.196 -11.945 1.00 93.81 87 ASN A N 1
ATOM 728 C CA . ASN A 1 87 ? 5.614 4.046 -13.376 1.00 93.81 87 ASN A CA 1
ATOM 729 C C . ASN A 1 87 ? 6.263 5.292 -13.982 1.00 93.81 87 ASN A C 1
ATOM 731 O O . ASN A 1 87 ? 7.124 5.155 -14.850 1.00 93.81 87 ASN A O 1
ATOM 735 N N . ASN A 1 88 ? 5.924 6.472 -13.456 1.00 92.88 88 ASN A N 1
ATOM 736 C CA . ASN A 1 88 ? 6.503 7.755 -13.851 1.00 92.88 88 ASN A CA 1
ATOM 737 C C . ASN A 1 88 ? 7.884 8.037 -13.227 1.00 92.88 88 ASN A C 1
ATOM 739 O O . ASN A 1 88 ? 8.536 9.009 -13.610 1.00 92.88 88 ASN A O 1
ATOM 743 N N . CYS A 1 89 ? 8.353 7.226 -12.272 1.00 89.31 89 CYS A N 1
ATOM 744 C CA . CYS A 1 89 ? 9.685 7.400 -11.697 1.00 89.31 89 CYS A CA 1
ATOM 745 C C . CYS A 1 89 ? 10.787 7.023 -12.708 1.00 89.31 89 CYS A C 1
ATOM 747 O O . CYS A 1 89 ? 10.655 6.028 -13.426 1.00 89.31 89 CYS A O 1
ATOM 749 N N . PRO A 1 90 ? 11.931 7.735 -12.725 1.00 90.44 90 PRO A N 1
ATOM 750 C CA . PRO A 1 90 ? 13.108 7.316 -13.481 1.00 90.44 90 PRO A CA 1
ATOM 751 C C . PRO A 1 90 ? 13.568 5.906 -13.095 1.00 90.44 90 PRO A C 1
ATOM 753 O O . PRO A 1 90 ? 13.483 5.513 -11.932 1.00 90.44 90 PRO A O 1
ATOM 756 N N . VAL A 1 91 ? 14.145 5.159 -14.040 1.00 87.31 91 VAL A N 1
ATOM 757 C CA . VAL A 1 91 ? 14.578 3.762 -13.825 1.00 87.31 91 VAL A CA 1
ATOM 758 C C . VAL A 1 91 ? 15.504 3.602 -12.612 1.00 87.31 91 VAL A C 1
ATOM 760 O O . VAL A 1 91 ? 15.287 2.717 -11.787 1.00 87.31 91 VAL A O 1
ATOM 763 N N . GLY A 1 92 ? 16.496 4.486 -12.457 1.00 85.38 92 GLY A N 1
ATOM 764 C CA . GLY A 1 92 ? 17.405 4.460 -11.303 1.00 85.38 92 GLY A CA 1
ATOM 765 C C . GLY A 1 92 ? 16.721 4.774 -9.968 1.00 85.38 92 GLY A C 1
ATOM 766 O O . GLY A 1 92 ? 17.205 4.371 -8.918 1.00 85.38 92 GLY A O 1
ATOM 767 N N . GLN A 1 93 ? 15.578 5.462 -9.997 1.00 86.56 93 GLN A N 1
ATOM 768 C CA . GLN A 1 93 ? 14.765 5.715 -8.815 1.00 86.56 93 GLN A CA 1
ATOM 769 C C . GLN A 1 93 ? 13.857 4.517 -8.508 1.00 86.56 93 GLN A C 1
ATOM 771 O O . GLN A 1 93 ? 13.771 4.138 -7.344 1.00 86.56 93 GLN A O 1
ATOM 776 N N . LYS A 1 94 ? 13.259 3.859 -9.515 1.00 88.50 94 LYS A N 1
ATOM 777 C CA . LYS A 1 94 ? 12.422 2.654 -9.324 1.00 88.50 94 LYS A CA 1
ATOM 778 C C . LYS A 1 94 ? 13.152 1.561 -8.529 1.00 88.50 94 LYS A C 1
ATOM 780 O O . LYS A 1 94 ? 12.573 0.962 -7.626 1.00 88.50 94 LYS A O 1
ATOM 785 N N . THR A 1 95 ? 14.443 1.351 -8.803 1.00 84.44 95 THR A N 1
ATOM 786 C CA . THR A 1 95 ? 15.269 0.346 -8.107 1.00 84.44 95 THR A CA 1
ATOM 787 C C . THR A 1 95 ? 15.597 0.695 -6.655 1.00 84.44 95 THR A C 1
ATOM 789 O O . THR A 1 95 ? 15.853 -0.214 -5.870 1.00 84.44 95 THR A O 1
ATOM 792 N N . VAL A 1 96 ? 15.598 1.983 -6.299 1.00 85.38 96 VAL A N 1
ATOM 793 C CA . VAL A 1 96 ? 15.897 2.486 -4.945 1.00 85.38 96 VAL A CA 1
ATOM 794 C C . VAL A 1 96 ? 14.626 2.647 -4.111 1.00 85.38 96 VAL A C 1
ATOM 796 O O . VAL A 1 96 ? 14.644 2.458 -2.897 1.00 85.38 96 VAL A O 1
ATOM 799 N N . VAL A 1 97 ? 13.530 3.037 -4.759 1.00 85.00 97 VAL A N 1
ATOM 800 C CA . VAL A 1 97 ? 12.237 3.308 -4.130 1.00 85.00 97 VAL A CA 1
ATOM 801 C C . VAL A 1 97 ? 11.651 2.034 -3.547 1.00 85.00 97 VAL A C 1
ATOM 803 O O . VAL A 1 97 ? 11.351 2.015 -2.362 1.00 85.00 97 VAL A O 1
ATOM 806 N N . SER A 1 98 ? 11.509 0.977 -4.347 1.00 87.25 98 SER A N 1
ATOM 807 C CA . SER A 1 98 ? 10.720 -0.191 -3.953 1.00 87.25 98 SER A CA 1
ATOM 808 C C . SER A 1 98 ? 11.494 -1.497 -4.051 1.00 87.25 98 SER A C 1
ATOM 810 O O . SER A 1 98 ? 12.253 -1.717 -5.000 1.00 87.25 98 SER A O 1
ATOM 812 N N . ASP A 1 99 ? 11.183 -2.418 -3.145 1.00 89.94 99 ASP A N 1
ATOM 813 C CA . ASP A 1 99 ? 11.460 -3.835 -3.332 1.00 89.94 99 ASP A CA 1
ATOM 814 C C . ASP A 1 99 ? 10.441 -4.422 -4.319 1.00 89.94 99 ASP A C 1
ATOM 816 O O . ASP A 1 99 ? 9.374 -4.918 -3.954 1.00 89.94 99 ASP A O 1
ATOM 820 N N . ALA A 1 100 ? 10.795 -4.347 -5.602 1.00 86.62 100 ALA A N 1
ATOM 821 C CA . ALA A 1 100 ? 10.014 -4.883 -6.710 1.00 86.62 100 ALA A CA 1
ATOM 822 C C . ALA A 1 100 ? 10.011 -6.422 -6.777 1.00 86.62 100 ALA A C 1
ATOM 824 O O . ALA A 1 100 ? 9.748 -6.961 -7.843 1.00 86.62 100 ALA A O 1
ATOM 825 N N . PHE A 1 101 ? 10.305 -7.130 -5.684 1.00 88.44 101 PHE A N 1
ATOM 826 C CA . PHE A 1 101 ? 10.091 -8.574 -5.561 1.00 88.44 101 PHE A CA 1
ATOM 827 C C . PHE A 1 101 ? 9.259 -8.944 -4.329 1.00 88.44 101 PHE A C 1
ATOM 829 O O . PHE A 1 101 ? 9.160 -10.126 -4.005 1.00 88.44 101 PHE A O 1
ATOM 836 N N . LYS A 1 102 ? 8.688 -7.964 -3.613 1.00 92.69 102 LYS A N 1
ATOM 837 C CA . LYS A 1 102 ? 7.851 -8.197 -2.428 1.00 92.69 102 LYS A CA 1
ATOM 838 C C . LYS A 1 102 ? 6.546 -7.416 -2.475 1.00 92.69 102 LYS A C 1
ATOM 840 O O . LYS A 1 102 ? 6.533 -6.236 -2.818 1.00 92.69 102 LYS A O 1
ATOM 845 N N . VAL A 1 103 ? 5.469 -8.082 -2.071 1.00 93.31 103 VAL A N 1
ATOM 846 C CA . VAL A 1 103 ? 4.158 -7.474 -1.798 1.00 93.31 103 VAL A CA 1
ATOM 847 C C . VAL A 1 103 ? 3.799 -7.733 -0.342 1.00 93.31 103 VAL A C 1
ATOM 849 O O . VAL A 1 103 ? 4.116 -8.799 0.193 1.00 93.31 103 VAL A O 1
ATOM 852 N N . ALA A 1 104 ? 3.166 -6.761 0.307 1.00 92.00 104 ALA A N 1
ATOM 853 C CA . ALA A 1 104 ? 2.803 -6.836 1.723 1.00 92.00 104 ALA A CA 1
ATOM 854 C C . ALA A 1 104 ? 1.301 -6.729 1.985 1.00 92.00 104 ALA A C 1
ATOM 856 O O . ALA A 1 104 ? 0.849 -7.136 3.057 1.00 92.00 104 ALA A O 1
ATOM 857 N N . PHE A 1 105 ? 0.530 -6.217 1.030 1.00 90.94 105 PHE A N 1
ATOM 858 C CA . PHE A 1 105 ? -0.905 -6.033 1.132 1.00 90.94 105 PHE A CA 1
ATOM 859 C C . PHE A 1 105 ? -1.657 -7.113 0.355 1.00 90.94 105 PHE A C 1
ATOM 861 O O . PHE A 1 105 ? -1.295 -7.521 -0.747 1.00 90.94 105 PHE A O 1
ATOM 868 N N . LEU A 1 106 ? -2.776 -7.559 0.924 1.00 90.50 106 LEU A N 1
ATOM 869 C CA . LEU A 1 106 ? -3.808 -8.259 0.172 1.00 90.50 106 LEU A CA 1
ATOM 870 C C . LEU A 1 106 ? -4.280 -7.364 -0.980 1.00 90.50 106 LEU A C 1
ATOM 872 O O . LEU A 1 106 ? -4.378 -6.156 -0.775 1.00 90.50 106 LEU A O 1
ATOM 876 N N . PRO A 1 107 ? -4.708 -7.929 -2.123 1.00 89.75 107 PRO A N 1
ATOM 877 C CA . PRO A 1 107 ? -5.268 -7.149 -3.232 1.00 89.75 107 PRO A CA 1
ATOM 878 C C . PRO A 1 107 ? -6.421 -6.220 -2.826 1.00 89.75 107 PRO A C 1
ATOM 880 O O . PRO A 1 107 ? -6.717 -5.244 -3.502 1.00 89.75 107 PRO A O 1
ATOM 883 N N . ASP A 1 108 ? -7.084 -6.542 -1.716 1.00 88.56 108 ASP A N 1
ATOM 884 C CA . ASP A 1 108 ? -8.036 -5.671 -1.048 1.00 88.56 108 ASP A CA 1
ATOM 885 C C . ASP A 1 108 ? -7.688 -5.586 0.441 1.00 88.56 108 ASP A C 1
ATOM 887 O O . ASP A 1 108 ? -7.977 -6.502 1.222 1.00 88.56 108 ASP A O 1
ATOM 891 N N . ALA A 1 109 ? -7.051 -4.481 0.830 1.00 86.94 109 ALA A N 1
ATOM 892 C CA . ALA A 1 109 ? -6.586 -4.260 2.190 1.00 86.94 109 ALA A CA 1
ATOM 893 C C . ALA A 1 109 ? -7.718 -4.111 3.220 1.00 86.94 109 ALA A C 1
ATOM 895 O O . ALA A 1 109 ? -7.490 -4.344 4.407 1.00 86.94 109 ALA A O 1
ATOM 896 N N . SER A 1 110 ? -8.954 -3.818 2.800 1.00 80.75 110 SER A N 1
ATOM 897 C CA . SER A 1 110 ? -10.085 -3.781 3.740 1.00 80.75 110 SER A CA 1
ATOM 898 C C . SER A 1 110 ? -10.279 -5.135 4.437 1.00 80.75 110 SER A C 1
ATOM 900 O O . SER A 1 110 ? -10.670 -5.219 5.601 1.00 80.75 110 SER A O 1
ATOM 902 N N . LYS A 1 111 ? -9.890 -6.232 3.781 1.00 81.88 111 LYS A N 1
ATOM 903 C CA . LYS A 1 111 ? -10.021 -7.598 4.303 1.00 81.88 111 LYS A CA 1
ATOM 904 C C . LYS A 1 111 ? -9.049 -7.936 5.433 1.00 81.88 111 LYS A C 1
ATOM 906 O O . LYS A 1 111 ? -9.175 -9.014 6.015 1.00 81.88 111 LYS A O 1
ATOM 911 N N . TYR A 1 112 ? -8.105 -7.058 5.786 1.00 75.38 112 TYR A N 1
ATOM 912 C CA . TYR A 1 112 ? -7.213 -7.317 6.919 1.00 75.38 112 TYR A CA 1
ATOM 913 C C . TYR A 1 112 ? -7.953 -7.364 8.260 1.00 75.38 112 TYR A C 1
ATOM 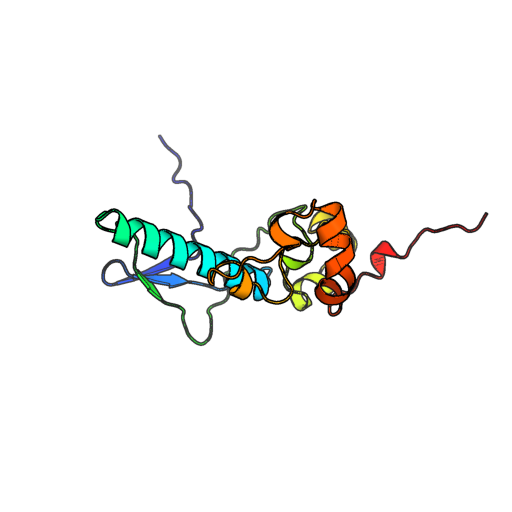915 O O . TYR A 1 112 ? -7.524 -8.116 9.135 1.00 75.38 112 TYR A O 1
ATOM 923 N N . ILE A 1 113 ? -9.035 -6.599 8.445 1.00 68.38 113 ILE A N 1
ATOM 924 C CA . ILE A 1 113 ? -9.499 -6.240 9.802 1.00 68.38 113 ILE A CA 1
ATOM 925 C C . ILE A 1 113 ? -10.948 -6.662 10.113 1.00 68.38 113 ILE A C 1
ATOM 927 O O . ILE A 1 113 ? -11.348 -6.691 11.269 1.00 68.38 113 ILE A O 1
ATOM 931 N N . HIS A 1 114 ? -11.711 -7.180 9.147 1.00 64.25 114 HIS A N 1
ATOM 932 C CA . HIS A 1 114 ? -13.123 -7.567 9.340 1.00 64.25 114 HIS A CA 1
ATOM 933 C C . HIS A 1 114 ? -13.378 -8.850 10.173 1.00 64.25 114 HIS A C 1
ATOM 935 O O . HIS A 1 114 ? -14.369 -9.539 9.952 1.00 64.25 114 HIS A O 1
ATOM 941 N N . GLY A 1 115 ? -12.486 -9.254 11.085 1.00 56.19 115 GLY A N 1
ATOM 942 C CA . GLY A 1 115 ? -12.648 -10.491 11.874 1.00 56.19 115 GLY A CA 1
ATOM 943 C C . GLY A 1 115 ? -12.611 -11.787 11.044 1.00 56.19 115 GLY A C 1
ATOM 944 O O . GLY A 1 115 ? -12.684 -12.891 11.587 1.00 56.19 115 GLY A O 1
ATOM 945 N N . ILE A 1 116 ? -12.441 -11.674 9.725 1.00 62.25 116 ILE A N 1
ATOM 946 C CA . ILE A 1 116 ? -12.280 -12.798 8.814 1.00 62.25 116 ILE A CA 1
ATOM 947 C C . ILE A 1 116 ? -10.899 -13.394 9.078 1.00 62.25 116 ILE A C 1
ATOM 949 O O . ILE A 1 116 ? -9.864 -12.746 8.883 1.00 62.25 116 ILE A O 1
ATOM 953 N N . LYS A 1 117 ? -10.874 -14.655 9.521 1.00 66.00 117 LYS A N 1
ATOM 954 C CA . LYS A 1 117 ? -9.648 -15.455 9.558 1.00 66.00 117 LYS A CA 1
ATOM 955 C C . LYS A 1 117 ? -9.165 -15.631 8.125 1.00 66.00 117 LYS A C 1
ATOM 957 O O . LYS A 1 117 ? -9.575 -16.560 7.440 1.00 66.00 117 LYS A O 1
ATOM 962 N N . ASN A 1 118 ? -8.299 -14.735 7.668 1.00 72.12 118 ASN A N 1
ATOM 963 C CA . ASN A 1 118 ? -7.587 -14.963 6.429 1.00 72.12 118 ASN A CA 1
ATOM 964 C C . ASN A 1 118 ? -6.479 -15.996 6.715 1.00 72.12 118 ASN A C 1
ATOM 966 O O . ASN A 1 118 ? -5.557 -15.675 7.477 1.00 72.12 118 ASN A O 1
ATOM 970 N N . PRO A 1 119 ? -6.553 -17.223 6.155 1.00 78.50 119 PRO A N 1
ATOM 971 C CA . PRO A 1 119 ? -5.524 -18.243 6.365 1.00 78.50 119 PRO A CA 1
ATOM 972 C C . PRO A 1 119 ? -4.141 -17.756 5.920 1.00 78.50 119 PRO A C 1
ATOM 974 O O . PRO A 1 119 ? -3.126 -18.203 6.455 1.00 78.50 119 PRO A O 1
ATOM 977 N N . ASP A 1 120 ? -4.101 -16.777 5.014 1.00 84.88 120 ASP A N 1
ATOM 978 C CA . ASP A 1 120 ? -2.869 -16.253 4.448 1.00 84.88 120 ASP A CA 1
ATOM 979 C C . ASP A 1 120 ? -2.089 -15.342 5.392 1.00 84.88 120 ASP A C 1
ATOM 981 O O . ASP A 1 120 ? -0.897 -15.145 5.182 1.00 84.88 120 ASP A O 1
ATOM 985 N N . LYS A 1 121 ? -2.705 -14.851 6.478 1.00 75.06 121 LYS A N 1
ATOM 986 C CA . LYS A 1 121 ? -1.990 -14.092 7.523 1.00 75.06 121 LYS A CA 1
ATOM 987 C C . LYS A 1 121 ? -0.869 -14.900 8.181 1.00 75.06 121 LYS A C 1
ATOM 989 O O . LYS A 1 121 ? 0.013 -14.321 8.799 1.00 75.06 121 LYS A O 1
ATOM 994 N N . ARG A 1 122 ? -0.935 -16.235 8.110 1.00 83.06 122 ARG A N 1
ATOM 995 C CA . ARG A 1 122 ? 0.071 -17.148 8.680 1.00 83.06 122 ARG A CA 1
ATOM 996 C C . ARG A 1 122 ? 1.113 -17.589 7.651 1.00 83.06 122 ARG A C 1
ATOM 998 O O . ARG A 1 122 ? 1.976 -18.400 7.984 1.00 83.06 122 ARG A O 1
ATOM 1005 N N . LEU A 1 123 ? 1.010 -17.130 6.403 1.00 88.69 123 LEU A N 1
ATOM 1006 C CA . LEU A 1 123 ? 2.033 -17.398 5.402 1.00 88.69 123 LEU A CA 1
ATOM 1007 C C . LEU A 1 123 ? 3.300 -16.623 5.748 1.00 88.69 123 LEU A C 1
ATOM 1009 O O . LEU A 1 123 ? 3.240 -15.520 6.279 1.00 88.69 123 LEU A O 1
ATOM 1013 N N . SER A 1 124 ? 4.449 -17.204 5.412 1.00 91.50 124 SER A N 1
ATOM 1014 C CA . SER A 1 124 ? 5.686 -16.434 5.358 1.00 91.50 124 SER A CA 1
ATOM 1015 C C . SER A 1 124 ? 5.621 -15.424 4.216 1.00 91.50 124 SER A C 1
ATOM 1017 O O . SER A 1 124 ? 4.958 -15.677 3.205 1.00 91.50 124 SER A O 1
ATOM 1019 N N . ASP A 1 125 ? 6.384 -14.340 4.328 1.00 90.94 125 ASP A N 1
ATOM 1020 C CA . ASP A 1 125 ? 6.452 -13.277 3.319 1.00 90.94 125 ASP A CA 1
ATOM 1021 C C . ASP A 1 125 ? 6.721 -13.819 1.911 1.00 90.94 125 ASP A C 1
ATOM 1023 O O . ASP A 1 125 ? 6.107 -13.378 0.945 1.00 90.94 125 ASP A O 1
ATOM 1027 N N . GLN A 1 126 ? 7.580 -14.837 1.785 1.00 92.31 126 GLN A N 1
ATOM 1028 C CA . GLN A 1 126 ? 7.869 -15.491 0.504 1.00 92.31 126 GLN A CA 1
ATOM 1029 C C . GLN A 1 126 ? 6.634 -16.176 -0.097 1.00 92.31 126 GLN A C 1
ATOM 1031 O O . GLN A 1 126 ? 6.362 -16.040 -1.289 1.00 92.31 126 GLN A O 1
ATOM 1036 N N . LYS A 1 127 ? 5.872 -16.919 0.719 1.00 94.31 127 LYS A N 1
ATOM 1037 C CA . LYS A 1 127 ? 4.656 -17.607 0.261 1.00 94.31 127 LYS A CA 1
ATOM 1038 C C . LYS A 1 127 ? 3.540 -16.612 -0.038 1.00 94.31 127 LYS A C 1
ATOM 1040 O O . LYS A 1 127 ? 2.818 -16.801 -1.012 1.00 94.31 127 LYS A O 1
ATOM 1045 N N . PHE A 1 128 ? 3.417 -15.572 0.782 1.00 93.44 128 PHE A N 1
ATOM 1046 C CA . PHE A 1 128 ? 2.463 -14.491 0.574 1.00 93.44 128 PHE A CA 1
ATOM 1047 C C . PHE A 1 128 ? 2.754 -13.756 -0.734 1.00 93.44 128 PHE A C 1
ATOM 1049 O O . PHE A 1 128 ? 1.877 -13.651 -1.588 1.00 93.44 128 PHE A O 1
ATOM 1056 N N . THR A 1 129 ? 4.013 -13.356 -0.921 1.00 93.81 129 THR A N 1
ATOM 1057 C CA . THR A 1 129 ? 4.486 -12.700 -2.137 1.00 93.81 129 THR A CA 1
ATOM 1058 C C . THR A 1 129 ? 4.179 -13.564 -3.344 1.00 93.81 129 THR A C 1
ATOM 1060 O O . THR A 1 129 ? 3.428 -13.137 -4.206 1.00 93.81 129 THR A O 1
ATOM 1063 N N . LYS A 1 130 ? 4.630 -14.823 -3.370 1.00 94.50 130 LYS A N 1
ATOM 1064 C CA . LYS A 1 130 ? 4.362 -15.733 -4.494 1.00 94.50 130 LYS A CA 1
ATOM 1065 C C . LYS A 1 130 ? 2.869 -15.864 -4.827 1.00 94.50 130 LYS A C 1
ATOM 1067 O O . LYS A 1 130 ? 2.524 -16.031 -5.990 1.00 94.50 130 LYS A O 1
ATOM 1072 N N . LYS A 1 131 ? 1.993 -15.816 -3.820 1.00 94.94 131 LYS A N 1
ATOM 1073 C CA . LYS A 1 131 ? 0.543 -15.951 -4.000 1.00 94.94 131 LYS A CA 1
ATOM 1074 C C . LYS A 1 131 ? -0.104 -14.704 -4.607 1.00 94.94 131 LYS A C 1
ATOM 1076 O O . LYS A 1 131 ? -1.041 -14.840 -5.387 1.00 94.94 131 LYS A O 1
ATOM 1081 N N . TYR A 1 132 ? 0.347 -13.517 -4.208 1.00 93.94 132 TYR A N 1
ATOM 1082 C CA . TYR A 1 132 ? -0.325 -12.255 -4.524 1.00 93.94 132 TYR A CA 1
ATOM 1083 C C . TYR A 1 132 ? 0.429 -11.363 -5.506 1.00 93.94 132 TYR A C 1
ATOM 1085 O O . TYR A 1 132 ? -0.164 -10.411 -6.000 1.00 93.94 132 TYR A O 1
ATOM 1093 N N . TRP A 1 133 ? 1.686 -11.691 -5.815 1.00 93.88 133 TRP A N 1
ATOM 1094 C CA . TRP A 1 133 ? 2.581 -10.898 -6.654 1.00 93.88 133 TRP A CA 1
ATOM 1095 C C . TRP A 1 133 ? 1.920 -10.459 -7.956 1.00 93.88 133 TRP A C 1
ATOM 1097 O O . TRP A 1 133 ? 1.670 -9.276 -8.127 1.00 93.88 133 TRP A O 1
ATOM 1107 N N . GLU A 1 134 ? 1.543 -11.417 -8.805 1.00 92.25 134 GLU A N 1
ATOM 1108 C CA . GLU A 1 134 ? 0.992 -11.161 -10.140 1.00 92.25 134 GLU A CA 1
ATOM 1109 C C . GLU A 1 134 ? -0.185 -10.178 -10.107 1.00 92.25 134 GLU A C 1
ATOM 1111 O O . GLU A 1 134 ? -0.190 -9.184 -10.825 1.00 92.25 134 GLU A O 1
ATOM 1116 N N . ARG A 1 135 ? -1.132 -10.395 -9.188 1.00 93.50 135 ARG A N 1
ATOM 1117 C CA . ARG A 1 135 ? -2.305 -9.531 -9.029 1.00 93.50 135 ARG A CA 1
ATOM 1118 C C . ARG A 1 135 ? -1.968 -8.159 -8.447 1.00 93.50 135 ARG A C 1
ATOM 1120 O O . ARG A 1 135 ? -2.589 -7.173 -8.819 1.00 93.50 135 ARG A O 1
ATOM 1127 N N . CYS A 1 136 ? -1.050 -8.089 -7.489 1.00 91.81 136 CYS A N 1
ATOM 1128 C CA . CYS A 1 136 ? -0.673 -6.825 -6.859 1.00 91.81 136 CYS A CA 1
ATOM 1129 C C . CYS A 1 136 ? 0.272 -5.994 -7.737 1.00 91.81 136 CYS A C 1
ATOM 1131 O O . CYS A 1 136 ? 0.413 -4.804 -7.477 1.00 91.81 136 CYS A O 1
ATOM 1133 N N . THR A 1 137 ? 0.905 -6.589 -8.753 1.00 92.81 137 THR A N 1
ATOM 1134 C CA . THR A 1 137 ? 1.843 -5.901 -9.650 1.00 92.81 137 THR A CA 1
ATOM 1135 C C . THR A 1 137 ? 1.334 -5.703 -11.075 1.00 92.81 137 THR A C 1
ATOM 1137 O O . THR A 1 137 ? 2.099 -5.233 -11.910 1.00 92.81 137 THR A O 1
ATOM 1140 N N . GLU A 1 138 ? 0.073 -6.036 -11.360 1.00 93.94 138 GLU A N 1
ATOM 1141 C CA . GLU A 1 138 ? -0.533 -5.960 -12.702 1.00 93.94 138 GLU A CA 1
ATOM 1142 C C . GLU A 1 138 ? -0.375 -4.571 -13.345 1.00 93.94 138 GLU A C 1
ATOM 1144 O O . GLU A 1 138 ? -0.017 -4.458 -14.515 1.00 93.94 138 GLU A O 1
ATOM 1149 N N . ASP A 1 139 ? -0.538 -3.513 -12.548 1.00 94.25 139 ASP A N 1
ATOM 1150 C CA . ASP A 1 139 ? -0.484 -2.123 -13.016 1.00 94.25 139 ASP A CA 1
ATOM 1151 C C . ASP A 1 139 ? 0.934 -1.512 -13.025 1.00 94.25 139 ASP A C 1
ATOM 1153 O O . ASP A 1 139 ? 1.099 -0.323 -13.319 1.00 94.25 139 ASP A O 1
ATOM 1157 N N . TYR A 1 140 ? 1.976 -2.273 -12.668 1.00 93.69 140 TYR A N 1
ATOM 1158 C CA . TYR A 1 140 ? 3.336 -1.748 -12.507 1.00 93.69 140 TYR A CA 1
ATOM 1159 C C . TYR A 1 140 ? 4.220 -2.058 -13.720 1.00 93.69 140 TYR A C 1
ATOM 1161 O O . TYR A 1 140 ? 4.378 -3.201 -14.141 1.00 93.69 140 TYR A O 1
ATOM 1169 N N . ASP A 1 141 ? 4.904 -1.034 -14.231 1.00 92.31 141 ASP A N 1
ATOM 1170 C CA . ASP A 1 141 ? 5.950 -1.176 -15.241 1.00 92.31 141 ASP A CA 1
ATOM 1171 C C . ASP A 1 141 ? 7.261 -1.659 -14.597 1.00 92.31 141 ASP A C 1
ATOM 1173 O O . ASP A 1 141 ? 8.085 -0.884 -14.083 1.00 92.31 141 ASP A O 1
ATOM 1177 N N . LEU A 1 142 ? 7.454 -2.975 -14.671 1.00 90.12 142 LEU A N 1
ATOM 1178 C CA . LEU A 1 142 ? 8.625 -3.694 -14.171 1.00 90.12 142 LEU A CA 1
ATOM 1179 C C . LEU A 1 142 ? 9.673 -3.992 -15.247 1.00 90.12 142 LEU A C 1
ATOM 1181 O O . LEU A 1 142 ? 10.613 -4.740 -14.983 1.00 90.12 142 LEU A O 1
ATOM 1185 N N . SER A 1 143 ? 9.585 -3.379 -16.432 1.00 86.56 143 SER A N 1
ATOM 1186 C CA . SER A 1 143 ? 10.491 -3.658 -17.562 1.00 86.56 143 SER A CA 1
ATOM 1187 C C . SER A 1 143 ? 11.972 -3.492 -17.201 1.00 86.56 143 SER A C 1
ATOM 1189 O O . SER A 1 143 ? 12.837 -4.232 -17.664 1.00 86.56 143 SER A O 1
ATOM 1191 N N . HIS A 1 144 ? 12.270 -2.562 -16.294 1.00 79.88 144 HIS A N 1
ATOM 1192 C CA . HIS A 1 144 ? 13.611 -2.309 -15.770 1.00 79.88 144 HIS A CA 1
ATOM 1193 C C . HIS A 1 144 ? 14.220 -3.469 -14.958 1.00 79.88 144 HIS A C 1
ATOM 1195 O O . HIS A 1 144 ? 15.428 -3.476 -14.723 1.00 79.88 144 HIS A O 1
ATOM 1201 N N . LYS A 1 145 ? 13.408 -4.434 -14.513 1.00 74.31 145 LYS A N 1
ATOM 1202 C CA . LYS A 1 145 ? 13.844 -5.646 -13.801 1.00 74.31 145 LYS A CA 1
ATOM 1203 C C . LYS A 1 145 ? 14.001 -6.853 -14.726 1.00 74.31 145 LYS A C 1
ATOM 1205 O O . LYS A 1 145 ? 14.638 -7.816 -14.324 1.00 74.31 145 LYS A O 1
ATOM 1210 N N . ILE A 1 146 ? 13.483 -6.785 -15.955 1.00 60.69 146 ILE A N 1
ATOM 1211 C CA . ILE A 1 146 ? 13.533 -7.881 -16.939 1.00 60.69 146 ILE A CA 1
ATOM 1212 C C . ILE A 1 146 ? 14.930 -8.001 -17.593 1.00 60.69 146 ILE A C 1
ATOM 1214 O O . ILE A 1 146 ? 15.225 -8.970 -18.283 1.00 60.69 146 ILE A O 1
ATOM 1218 N N . VAL A 1 147 ? 15.861 -7.075 -17.338 1.00 51.12 147 VAL A N 1
ATOM 1219 C CA . VAL A 1 147 ? 17.207 -7.116 -17.936 1.00 51.12 147 VAL A CA 1
ATOM 1220 C C . VAL A 1 147 ? 18.225 -7.789 -17.006 1.00 51.12 147 VAL A C 1
ATOM 1222 O O . VAL A 1 147 ? 18.911 -7.107 -16.243 1.00 51.12 147 VAL A O 1
ATOM 1225 N N . LYS A 1 148 ? 18.305 -9.128 -17.105 1.00 45.56 148 LYS A N 1
ATOM 1226 C CA . LYS A 1 148 ? 19.510 -9.990 -17.250 1.00 45.56 148 LYS A CA 1
ATOM 1227 C C . LYS A 1 148 ? 19.224 -11.426 -16.768 1.00 45.56 148 LYS A C 1
ATOM 1229 O O . LYS A 1 148 ? 19.652 -11.808 -15.686 1.00 45.56 148 LYS A O 1
ATOM 1234 N N . GLU A 1 149 ? 18.554 -12.215 -17.603 1.00 40.19 149 GLU A N 1
ATOM 1235 C CA . GLU A 1 149 ? 18.884 -13.638 -17.747 1.00 40.19 149 GLU A CA 1
ATOM 1236 C C . GLU A 1 149 ? 19.514 -13.799 -19.141 1.00 40.19 149 GLU A C 1
ATOM 1238 O O . GLU A 1 149 ? 18.869 -13.593 -20.166 1.00 40.19 149 GLU A O 1
ATOM 1243 N N . ASP A 1 150 ? 20.834 -13.966 -19.110 1.00 42.25 150 ASP A N 1
ATOM 1244 C CA . ASP A 1 150 ? 21.740 -14.658 -20.029 1.00 42.25 150 ASP A CA 1
ATOM 1245 C C . ASP A 1 150 ? 21.598 -14.489 -21.555 1.00 42.25 150 ASP A C 1
ATOM 1247 O O . ASP A 1 150 ? 20.682 -14.967 -22.223 1.00 42.25 150 ASP A O 1
ATOM 1251 N N . LYS A 1 151 ? 22.660 -13.927 -22.141 1.00 34.31 151 LYS A N 1
ATOM 1252 C CA . LYS A 1 151 ? 23.298 -14.581 -23.284 1.00 34.31 151 LYS A CA 1
ATOM 1253 C C . LYS A 1 151 ? 24.694 -15.001 -22.841 1.00 34.31 151 LYS A C 1
ATOM 1255 O O . LYS A 1 151 ? 25.552 -14.132 -22.674 1.00 34.31 151 LYS A O 1
ATOM 1260 N N . ASP A 1 152 ? 24.838 -16.301 -22.606 1.00 40.25 152 ASP A N 1
ATOM 1261 C CA . ASP A 1 152 ? 26.108 -17.027 -22.688 1.00 40.25 152 ASP A CA 1
ATOM 1262 C C . ASP A 1 152 ? 26.814 -16.771 -24.033 1.00 40.25 152 ASP A C 1
ATOM 1264 O O . ASP A 1 152 ? 26.106 -16.586 -25.059 1.00 40.25 152 ASP A O 1
#

Sequence (152 aa):
MFSKTEDHSNDEYIYKNTYKINKLNFCSENATKFMRCVDEEIEKVETIEGKQSKRQNRIEVNPPNLSTYSLFPKSLPIDFYNPQWFNNCPVGQKTVVSDAFKVAFLPDASKYIHGIKNPDKRLSDQKFTKKYWERCTEDYDLSHKIVKEDKD

Organism: NCBI:txid1389203

InterPro domains:
  IPR059307 Domain of unknown function DUF8263 [PF26792] (3-143)

Secondary structure (DSSP, 8-state):
---------SEEEEETTEEEEPBPTTB-HHHHHHHHHHHHHHHHHHHHTT----PPEEEE-SSPPBP------SSEEGGGB-HHHHHTS-HHHHHHHEETT---S-SSGGGGTSS---GGGGS-HHHHHHHHHHHHSTT---GGGS--S---

Foldseek 3Di:
DDDPPPPPPQFCDDDDLETERADEQFFAPQLVLLVVLVVVVVVVVCVVVVHDDPDGHYDYDVVHHHDPDPDADWAAAPLRTHQVVLQPDDLVVNNGRYPLQFDDADLHSNVPHPPDPPVCVPDDRNVNSVVCVCVSCVSHDPVSVVPDDDDD